Protein AF-A0A3M3PU78-F1 (afdb_monomer)

Secondary structure (DSSP, 8-state):
-HHHHHHHHHHHHHTT-TTHHHHHHHHHHHHHHTTSS-HHHHHHHHHHHHHH-

Organism: Pseudomonas cannabina (NCBI:txid86840)

Foldseek 3Di:
DLVVQLVVLVVCVVVVPPCSLVSVLVSLVVCCVVVVDPPVRSVVSNVVSVVVD

Nearest PDB structures (foldseek):
  7bof-assembly1_T  TM=6.938E-01  e=3.142E+00  Escherichia coli K-12
  7boe-assembly1_T  TM=6.859E-01  e=3.342E+00  Escherichia coli K-12
  6ot3-assembly1_y  TM=6.720E-01  e=3.142E+00  Escherichia coli
  8cec-assembly1_S  TM=7.133E-01  e=5.475E+00  Bacillus subtilis subsp. subtilis str. 168
  6cae-assembly1_1t  TM=6.471E-01  e=8.434E+00  Thermus thermophilus HB8

Mean predicted aligned error: 4.72 Å

Sequence (53 aa):
MARLIIETTCRRILARQPGSHEVMIQHLETFGELNCLSPEQVNEFTTRLRALA

Solvent-accessible surface area (backbone atoms only — not comparable to full-atom values): 3017 Å² total; per-residue (Å²): 108,71,68,62,54,51,54,53,39,52,50,33,44,77,67,65,42,87,64,25,60,61,54,45,42,53,51,38,51,52,33,30,77,69,69,73,35,54,70,68,55,36,50,53,53,41,54,54,50,63,76,72,108

Structure (mmCIF, N/CA/C/O backbone):
data_AF-A0A3M3PU78-F1
#
_entry.id   AF-A0A3M3PU78-F1
#
loop_
_atom_site.group_PDB
_atom_site.id
_atom_site.type_symbol
_atom_site.label_atom_id
_atom_site.label_alt_id
_atom_site.label_comp_id
_atom_site.label_asym_id
_atom_site.label_entity_id
_atom_site.label_seq_id
_atom_site.pdbx_PDB_ins_code
_atom_site.Cartn_x
_atom_site.Cartn_y
_atom_site.Cartn_z
_atom_site.occupancy
_atom_site.B_iso_or_equiv
_atom_site.auth_seq_id
_atom_site.auth_comp_id
_atom_site.auth_asym_id
_atom_site.auth_atom_id
_atom_site.pdbx_PDB_model_num
ATOM 1 N N . MET A 1 1 ? -5.192 -13.618 8.930 1.00 63.69 1 MET A N 1
ATOM 2 C CA . MET A 1 1 ? -5.511 -13.111 7.575 1.00 63.69 1 MET A CA 1
ATOM 3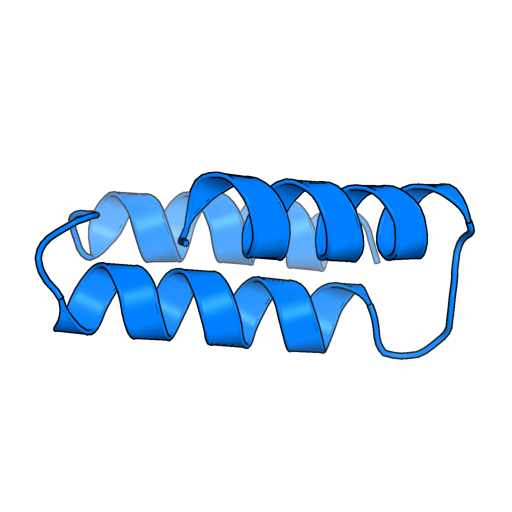 C C . MET A 1 1 ? -4.539 -12.028 7.113 1.00 63.69 1 MET A C 1
ATOM 5 O O . MET A 1 1 ? -3.857 -12.270 6.129 1.00 63.69 1 MET A O 1
ATOM 9 N N . ALA A 1 2 ? -4.378 -10.908 7.832 1.00 69.12 2 ALA A N 1
ATOM 10 C CA . ALA A 1 2 ? -3.481 -9.804 7.437 1.00 69.12 2 ALA A CA 1
ATOM 11 C C . ALA A 1 2 ? -2.046 -10.234 7.060 1.00 69.12 2 ALA A C 1
ATOM 13 O O . ALA A 1 2 ? -1.537 -9.831 6.019 1.00 69.12 2 ALA A O 1
ATOM 14 N N . ARG A 1 3 ? -1.426 -11.137 7.839 1.00 72.81 3 ARG A N 1
ATOM 15 C CA . ARG A 1 3 ? -0.086 -11.679 7.540 1.00 72.81 3 ARG A CA 1
ATOM 16 C C . ARG A 1 3 ? 0.008 -12.346 6.160 1.00 72.81 3 ARG A C 1
ATOM 18 O O . ARG A 1 3 ? 0.960 -12.088 5.437 1.00 72.81 3 ARG A O 1
ATOM 25 N N . LEU A 1 4 ? -0.977 -13.169 5.792 1.00 75.75 4 LEU A N 1
ATOM 26 C CA . LEU A 1 4 ? -0.996 -13.880 4.505 1.00 75.75 4 LEU A CA 1
ATOM 27 C C . LEU A 1 4 ? -1.170 -12.913 3.325 1.00 75.75 4 LEU A C 1
ATOM 29 O O . LEU A 1 4 ? -0.554 -13.103 2.277 1.00 75.75 4 LEU A O 1
ATOM 33 N N . ILE A 1 5 ? -1.982 -11.869 3.510 1.00 76.19 5 ILE A N 1
ATOM 34 C CA . ILE A 1 5 ? -2.222 -10.823 2.507 1.00 76.19 5 ILE A CA 1
ATOM 35 C C . ILE A 1 5 ? -0.931 -10.035 2.249 1.00 76.19 5 ILE A C 1
ATOM 37 O O . ILE A 1 5 ? -0.481 -9.964 1.107 1.00 76.19 5 ILE A O 1
ATOM 41 N N . ILE A 1 6 ? -0.278 -9.543 3.308 1.00 76.12 6 ILE A N 1
ATOM 42 C CA . ILE A 1 6 ? 0.996 -8.812 3.200 1.00 76.12 6 ILE A CA 1
ATOM 43 C C . ILE A 1 6 ? 2.066 -9.686 2.542 1.00 76.12 6 ILE A C 1
ATOM 45 O O . ILE A 1 6 ? 2.732 -9.251 1.609 1.00 76.12 6 ILE A O 1
ATOM 49 N N . GLU A 1 7 ? 2.216 -10.936 2.984 1.00 80.88 7 GLU A N 1
ATOM 50 C CA . GLU A 1 7 ? 3.233 -11.852 2.458 1.00 80.88 7 GLU A CA 1
ATOM 51 C C . GLU A 1 7 ? 3.031 -12.154 0.964 1.00 80.88 7 GLU A C 1
ATOM 53 O O . GLU A 1 7 ? 3.994 -12.253 0.198 1.00 80.88 7 GLU A O 1
ATOM 58 N N . THR A 1 8 ? 1.777 -12.279 0.526 1.00 80.19 8 THR A N 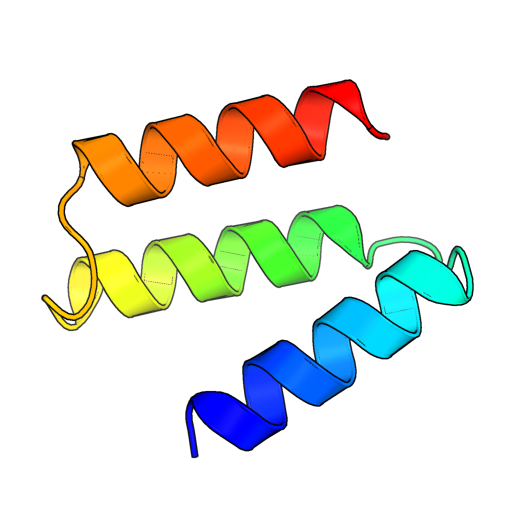1
ATOM 59 C CA . THR A 1 8 ? 1.441 -12.484 -0.888 1.00 80.19 8 THR A CA 1
ATOM 60 C C . THR A 1 8 ? 1.786 -11.247 -1.710 1.00 80.19 8 THR A C 1
ATOM 62 O O . THR A 1 8 ? 2.434 -11.365 -2.749 1.00 80.19 8 THR A O 1
ATOM 6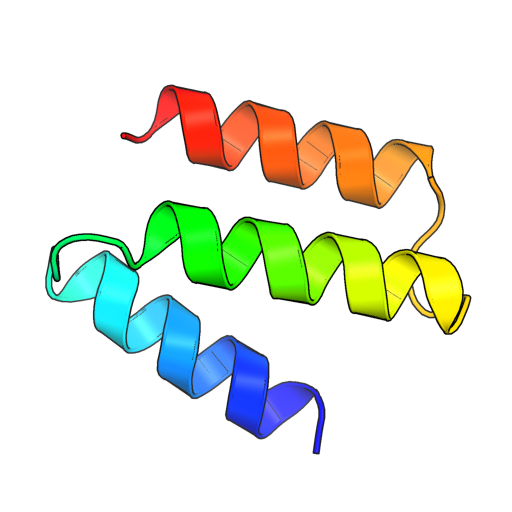5 N N . THR A 1 9 ? 1.430 -10.056 -1.232 1.00 77.25 9 THR A N 1
ATOM 66 C CA . THR A 1 9 ? 1.675 -8.806 -1.959 1.00 77.25 9 THR A CA 1
ATOM 67 C C . THR A 1 9 ? 3.163 -8.432 -1.977 1.00 77.25 9 THR A C 1
ATOM 69 O O . THR A 1 9 ? 3.674 -8.056 -3.030 1.00 77.25 9 THR A O 1
ATOM 72 N N . CYS A 1 10 ? 3.914 -8.665 -0.893 1.00 78.19 10 CYS A N 1
ATOM 73 C CA . CYS A 1 10 ? 5.378 -8.533 -0.878 1.00 78.19 10 CYS A CA 1
ATOM 74 C C . CYS A 1 10 ? 6.050 -9.451 -1.907 1.00 78.19 10 CYS A C 1
ATOM 76 O O . CYS A 1 10 ? 6.954 -9.021 -2.621 1.00 78.19 10 CYS A O 1
ATOM 78 N N . ARG A 1 11 ? 5.592 -10.706 -2.034 1.00 82.19 11 ARG A N 1
ATOM 79 C CA . ARG A 1 11 ? 6.104 -11.621 -3.068 1.00 82.19 11 ARG A CA 1
ATOM 80 C C . ARG A 1 11 ? 5.854 -11.097 -4.481 1.00 82.19 11 ARG A C 1
ATOM 82 O O . ARG A 1 11 ? 6.741 -11.213 -5.322 1.00 82.19 11 ARG A O 1
ATOM 89 N N . ARG A 1 12 ? 4.691 -10.491 -4.741 1.00 81.19 12 ARG A N 1
ATOM 90 C CA . ARG A 1 12 ? 4.381 -9.873 -6.044 1.00 81.19 12 ARG A CA 1
ATOM 91 C C . ARG A 1 12 ? 5.288 -8.679 -6.353 1.00 81.19 12 ARG A C 1
ATOM 93 O O . ARG A 1 12 ? 5.760 -8.581 -7.481 1.00 81.19 12 ARG A O 1
ATOM 100 N N . ILE A 1 13 ? 5.584 -7.840 -5.354 1.00 81.25 13 ILE A N 1
ATOM 101 C CA . ILE A 1 13 ? 6.534 -6.719 -5.481 1.00 81.25 13 ILE A CA 1
ATOM 102 C C . ILE A 1 13 ? 7.941 -7.227 -5.801 1.00 81.25 13 ILE A C 1
ATOM 104 O O . ILE A 1 13 ? 8.566 -6.755 -6.747 1.00 81.25 13 ILE A O 1
ATOM 108 N N . LEU A 1 14 ? 8.429 -8.231 -5.065 1.00 79.44 14 LEU A N 1
ATOM 109 C CA . LEU A 1 14 ? 9.744 -8.829 -5.322 1.00 79.44 14 LEU A CA 1
ATOM 110 C C . LEU A 1 14 ? 9.834 -9.449 -6.723 1.00 79.44 14 LEU A C 1
ATOM 112 O O . LEU A 1 14 ? 10.870 -9.354 -7.376 1.00 79.44 14 LEU A O 1
ATOM 116 N N . ALA A 1 15 ? 8.737 -10.033 -7.208 1.00 83.88 15 ALA A N 1
ATOM 117 C CA . ALA A 1 15 ? 8.617 -10.553 -8.567 1.00 83.88 15 ALA A CA 1
ATOM 118 C C . ALA A 1 15 ? 8.384 -9.461 -9.633 1.00 83.88 15 ALA A C 1
ATOM 120 O O . ALA A 1 15 ? 8.198 -9.798 -10.802 1.00 83.88 15 ALA A O 1
ATOM 121 N N . ARG A 1 16 ? 8.382 -8.174 -9.247 1.00 80.12 16 ARG A N 1
ATOM 122 C CA . ARG A 1 16 ? 8.128 -7.004 -10.107 1.00 80.12 16 ARG A CA 1
ATOM 123 C C . ARG A 1 16 ? 6.850 -7.135 -10.935 1.00 80.12 16 ARG A C 1
ATOM 125 O O . ARG A 1 16 ? 6.804 -6.733 -12.097 1.00 80.12 16 ARG A O 1
ATOM 132 N N . GLN A 1 17 ? 5.816 -7.737 -10.351 1.00 83.38 17 GLN A N 1
ATOM 133 C CA . GLN A 1 17 ? 4.546 -7.875 -11.047 1.00 83.38 17 GLN A CA 1
ATOM 134 C C . GLN A 1 17 ? 3.902 -6.495 -11.247 1.00 83.38 17 GLN A C 1
ATOM 136 O O . GLN A 1 17 ? 3.838 -5.714 -10.296 1.00 83.38 17 GLN A O 1
ATOM 141 N N . PRO A 1 18 ? 3.391 -6.186 -12.451 1.00 82.19 18 PRO A N 1
ATOM 142 C CA . PRO A 1 18 ? 2.671 -4.941 -12.691 1.00 82.19 18 PRO A CA 1
ATOM 143 C C . PRO A 1 18 ? 1.519 -4.768 -11.693 1.00 82.19 18 PRO A C 1
ATOM 145 O O . PRO A 1 18 ? 0.793 -5.723 -11.411 1.00 82.19 18 PRO A O 1
ATOM 148 N N . GLY A 1 19 ? 1.350 -3.561 -11.151 1.00 84.88 19 GLY A N 1
ATOM 149 C CA . GLY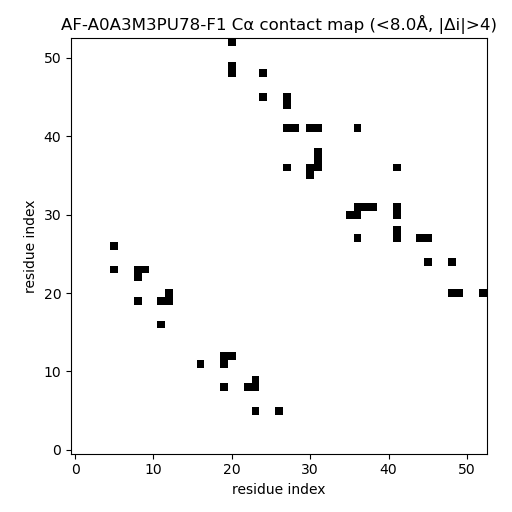 A 1 19 ? 0.268 -3.252 -10.210 1.00 84.88 19 GLY A CA 1
ATOM 150 C C . GLY A 1 19 ? 0.510 -3.695 -8.760 1.00 84.88 19 GLY A C 1
ATOM 151 O O . GLY A 1 19 ? -0.347 -3.491 -7.901 1.00 84.88 19 GLY A O 1
ATOM 152 N N . SER A 1 20 ? 1.642 -4.340 -8.444 1.00 85.62 20 SER A N 1
ATOM 153 C CA . SER A 1 20 ? 1.890 -4.860 -7.092 1.00 85.62 20 SER A CA 1
ATOM 154 C C . SER A 1 20 ? 2.056 -3.764 -6.037 1.00 85.62 20 SER A C 1
ATOM 156 O O . SER A 1 20 ? 1.737 -3.990 -4.869 1.00 85.62 20 SER A O 1
ATOM 158 N N . HIS A 1 21 ? 2.555 -2.590 -6.436 1.00 84.75 21 HIS A N 1
ATOM 159 C CA . HIS A 1 21 ? 2.723 -1.446 -5.541 1.00 84.75 21 HIS A CA 1
ATOM 160 C C . HIS A 1 21 ? 1.367 -0.836 -5.176 1.00 84.75 21 HIS A C 1
ATOM 162 O O . HIS A 1 21 ? 1.096 -0.607 -4.001 1.00 84.75 21 HIS A O 1
ATOM 168 N N . GLU A 1 22 ? 0.480 -0.666 -6.152 1.00 87.69 22 GLU A N 1
ATOM 169 C CA . GLU A 1 22 ? -0.878 -0.152 -5.983 1.00 87.69 22 GLU A CA 1
ATOM 170 C C . GLU A 1 22 ? -1.705 -1.060 -5.068 1.00 87.69 22 GLU A C 1
ATOM 172 O O . GLU A 1 22 ? -2.364 -0.580 -4.146 1.0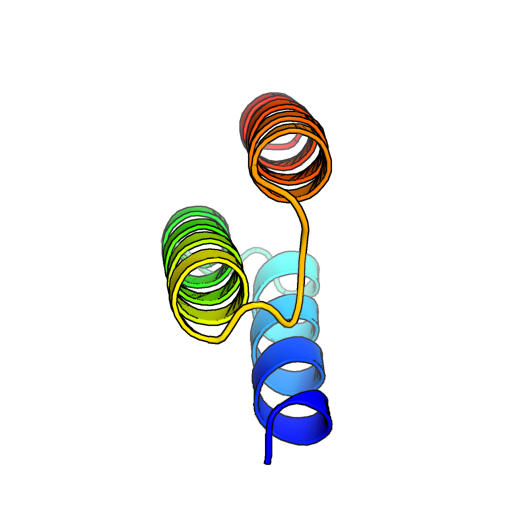0 87.69 22 GLU A O 1
ATOM 177 N N . VAL A 1 23 ? -1.603 -2.380 -5.254 1.00 88.56 23 VAL A N 1
ATOM 178 C CA . VAL A 1 23 ? -2.266 -3.363 -4.380 1.00 88.56 23 VAL A CA 1
ATOM 179 C C . VAL A 1 23 ? -1.743 -3.278 -2.941 1.00 88.56 23 VAL A C 1
ATOM 181 O O . VAL A 1 23 ? -2.518 -3.400 -1.994 1.00 88.56 23 VAL A O 1
ATOM 184 N N . MET A 1 24 ? -0.441 -3.042 -2.741 1.00 88.44 24 MET A N 1
ATOM 185 C CA . MET A 1 24 ? 0.111 -2.873 -1.392 1.00 88.44 24 MET A CA 1
ATOM 186 C C . MET A 1 24 ? -0.385 -1.588 -0.725 1.00 88.44 24 MET A C 1
ATOM 188 O O . MET A 1 24 ? -0.707 -1.614 0.460 1.00 88.44 24 MET A O 1
ATOM 192 N N . ILE A 1 25 ? -0.499 -0.492 -1.478 1.00 88.81 25 ILE A N 1
ATOM 193 C CA . ILE A 1 25 ? -1.050 0.772 -0.974 1.00 88.81 25 ILE A CA 1
ATOM 194 C C . ILE A 1 25 ? -2.498 0.573 -0.504 1.00 88.81 25 ILE A C 1
ATOM 196 O O . ILE A 1 25 ? -2.817 0.935 0.625 1.00 88.81 25 ILE A O 1
ATOM 200 N N . GLN A 1 26 ? -3.336 -0.109 -1.291 1.00 89.62 26 GLN A N 1
ATOM 201 C CA . GLN A 1 26 ? -4.716 -0.424 -0.890 1.00 89.62 26 GLN A CA 1
ATOM 202 C C . GLN A 1 26 ? -4.787 -1.248 0.405 1.00 89.62 26 GLN A C 1
ATOM 204 O O . GLN A 1 26 ? -5.648 -1.018 1.255 1.00 89.62 26 GLN A O 1
ATOM 209 N N . HIS A 1 27 ? -3.874 -2.208 0.592 1.00 88.75 27 HIS A N 1
ATOM 210 C CA . HIS A 1 27 ? -3.811 -2.965 1.844 1.00 88.75 27 HIS A CA 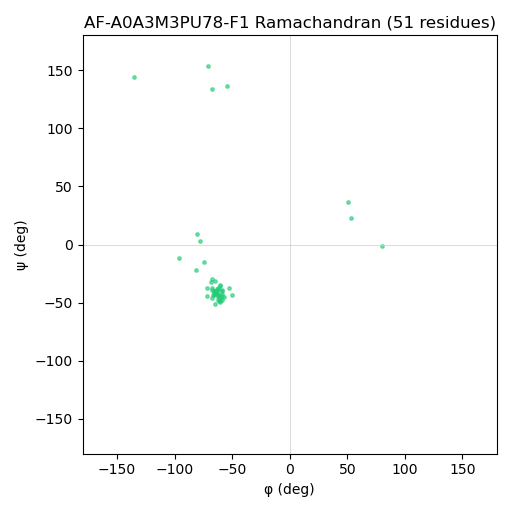1
ATOM 211 C C . HIS A 1 27 ? -3.421 -2.093 3.038 1.00 88.75 27 HIS A C 1
ATOM 213 O O . HIS A 1 27 ? -3.992 -2.261 4.113 1.00 88.75 27 HIS A O 1
ATOM 219 N N . LEU A 1 28 ? -2.479 -1.163 2.863 1.00 88.69 28 LEU A N 1
ATOM 220 C CA . LEU A 1 28 ? -2.081 -0.230 3.918 1.00 88.69 28 LEU A CA 1
ATOM 221 C C . LEU A 1 28 ? -3.238 0.693 4.317 1.00 88.69 28 LEU A C 1
ATOM 223 O O . LEU A 1 28 ? -3.468 0.878 5.509 1.00 88.69 28 LEU A O 1
ATOM 227 N N . GLU A 1 29 ? -3.999 1.202 3.347 1.00 89.88 29 GLU A N 1
ATOM 228 C CA . GLU A 1 29 ? -5.210 1.995 3.594 1.00 89.88 29 GLU A CA 1
ATOM 229 C C . GLU A 1 29 ? -6.254 1.186 4.375 1.00 89.88 29 GLU A C 1
ATOM 231 O O . GLU A 1 29 ? -6.721 1.634 5.421 1.00 89.88 29 GLU A O 1
ATOM 236 N N . THR A 1 30 ? -6.522 -0.056 3.953 1.00 90.06 30 THR A N 1
ATOM 237 C CA . THR A 1 30 ? -7.443 -0.962 4.665 1.00 90.06 30 THR A CA 1
ATOM 238 C C . THR A 1 30 ? -6.979 -1.219 6.104 1.00 90.06 30 THR A C 1
ATOM 240 O O . THR A 1 30 ? -7.786 -1.264 7.029 1.00 90.06 30 THR A O 1
ATOM 243 N N . PHE A 1 31 ? -5.674 -1.381 6.342 1.00 87.38 31 PHE A N 1
ATOM 244 C CA . PHE A 1 31 ? -5.153 -1.534 7.703 1.00 87.38 31 PHE A CA 1
ATOM 245 C C . PHE A 1 31 ? -5.288 -0.257 8.536 1.00 87.38 31 PHE A C 1
ATOM 247 O O . PHE A 1 31 ? -5.505 -0.362 9.744 1.00 87.38 31 PHE A O 1
ATOM 254 N N . GLY A 1 32 ? -5.204 0.921 7.916 1.00 88.12 32 GLY A N 1
ATOM 255 C CA . GLY A 1 32 ? -5.521 2.195 8.559 1.00 88.12 32 GLY A CA 1
ATOM 256 C C . GLY A 1 32 ? -6.979 2.270 9.011 1.00 88.12 32 GLY A C 1
ATOM 257 O O . GLY A 1 32 ? -7.249 2.555 10.175 1.00 88.12 32 GLY A O 1
ATOM 258 N N . GLU A 1 33 ? -7.919 1.927 8.128 1.00 90.12 33 GLU A N 1
ATOM 259 C CA . GLU A 1 33 ? -9.359 1.897 8.440 1.00 90.12 33 GLU A CA 1
ATOM 260 C C . GLU A 1 33 ? -9.701 0.908 9.563 1.00 90.12 33 GLU A C 1
ATOM 262 O O . GLU A 1 33 ? -10.565 1.166 10.401 1.00 90.12 33 GLU A O 1
ATOM 267 N N . LEU A 1 34 ? -8.979 -0.213 9.626 1.00 90.00 34 LEU A N 1
ATOM 268 C CA . LEU A 1 34 ? -9.116 -1.214 10.684 1.00 90.00 34 LEU A CA 1
ATOM 269 C C . LEU A 1 34 ? -8.380 -0.840 11.984 1.00 90.00 34 LEU A C 1
ATOM 271 O O . LEU A 1 34 ? -8.271 -1.686 12.872 1.00 90.00 34 LEU A O 1
ATOM 275 N N . ASN A 1 35 ? -7.853 0.386 12.109 1.00 85.94 35 ASN A N 1
ATOM 276 C CA . ASN A 1 35 ? -7.024 0.854 13.231 1.00 85.94 35 ASN A CA 1
ATOM 277 C C . ASN A 1 35 ? -5.814 -0.056 13.533 1.00 85.94 35 ASN A C 1
ATOM 279 O O . ASN A 1 35 ? -5.294 -0.076 14.648 1.00 85.94 35 ASN A O 1
ATOM 283 N N . CYS A 1 36 ? -5.361 -0.833 12.546 1.00 85.81 36 CYS A N 1
ATOM 284 C CA . CYS A 1 36 ? -4.169 -1.675 12.655 1.00 85.81 36 CYS A CA 1
ATOM 285 C C . CYS A 1 36 ? -2.886 -0.865 12.428 1.00 85.81 36 CYS A C 1
ATOM 287 O O . CYS A 1 36 ? -1.811 -1.292 12.846 1.00 85.81 36 CYS A O 1
ATOM 289 N N . LEU A 1 37 ? -3.003 0.279 11.748 1.00 86.25 37 LEU A N 1
ATOM 290 C CA . LEU A 1 37 ? -1.942 1.248 11.506 1.00 86.25 37 LEU A CA 1
ATOM 291 C C . LEU A 1 37 ? -2.477 2.656 11.762 1.00 86.25 37 LEU A C 1
ATOM 293 O O . LEU A 1 37 ? -3.617 2.965 11.421 1.00 86.25 37 LEU A O 1
ATOM 297 N N . SER A 1 38 ? -1.637 3.529 12.307 1.00 90.31 38 SER A N 1
ATOM 298 C CA . SER A 1 38 ? -1.955 4.954 12.397 1.00 90.31 38 SER A CA 1
ATOM 299 C C . SER A 1 38 ? -1.910 5.609 11.008 1.00 90.31 38 SER A C 1
ATOM 301 O O . SER A 1 38 ? -1.122 5.178 10.160 1.00 90.31 38 SER A O 1
ATOM 303 N N . PRO A 1 39 ? -2.657 6.704 10.769 1.00 89.06 39 PRO A N 1
ATOM 304 C CA . PRO A 1 39 ? -2.613 7.435 9.498 1.00 89.06 39 PRO A CA 1
ATOM 305 C C . PRO A 1 39 ? -1.194 7.844 9.068 1.00 89.06 39 PRO A C 1
ATOM 307 O O . PRO A 1 39 ? -0.846 7.752 7.892 1.00 89.06 39 PRO A O 1
ATOM 310 N N . GLU A 1 40 ? -0.341 8.225 10.023 1.00 91.44 40 GLU A N 1
ATOM 311 C CA . GLU A 1 40 ? 1.070 8.549 9.770 1.00 91.44 40 GLU A CA 1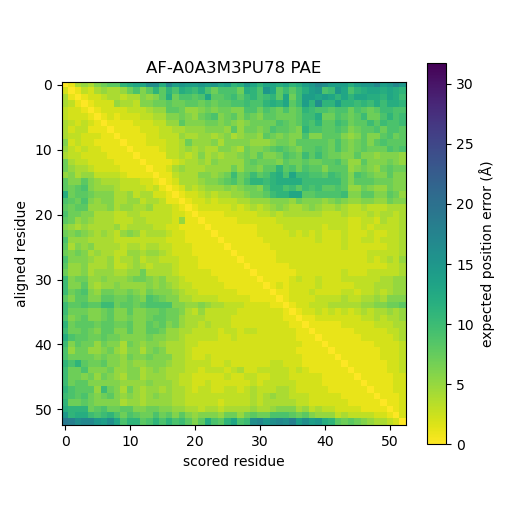
ATOM 312 C C . GLU A 1 40 ? 1.865 7.341 9.261 1.00 91.44 40 GLU A C 1
ATOM 314 O O . GLU A 1 40 ? 2.645 7.478 8.320 1.00 91.44 40 GLU A O 1
ATOM 319 N N . GLN A 1 41 ? 1.617 6.147 9.814 1.00 85.44 41 GLN A N 1
ATOM 320 C CA . GLN A 1 41 ? 2.267 4.911 9.373 1.00 85.44 41 GLN A CA 1
ATOM 321 C C . GLN A 1 41 ? 1.823 4.537 7.955 1.00 85.44 41 GLN A C 1
ATOM 323 O O . GLN A 1 41 ? 2.658 4.204 7.116 1.00 85.44 41 GLN A O 1
ATOM 328 N N . VAL A 1 42 ? 0.523 4.640 7.656 1.00 88.06 42 VAL A N 1
ATOM 329 C CA . VAL A 1 42 ? -0.007 4.401 6.303 1.00 88.06 42 VAL A CA 1
ATOM 330 C C . VAL A 1 42 ? 0.638 5.355 5.294 1.00 88.06 42 VAL A C 1
ATOM 332 O O . VAL A 1 42 ? 1.086 4.917 4.230 1.00 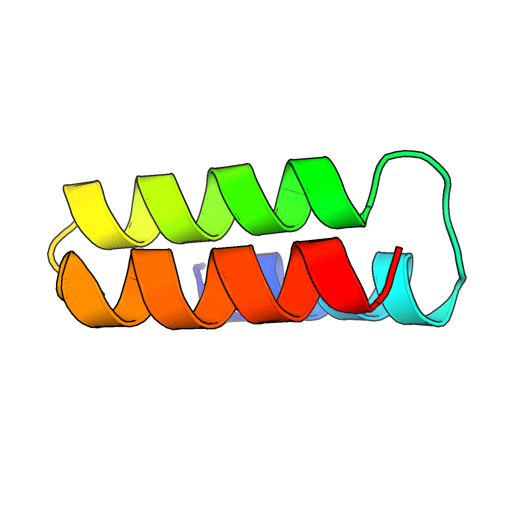88.06 42 VAL A O 1
ATOM 335 N N . ASN A 1 43 ? 0.755 6.640 5.641 1.00 89.31 43 ASN A N 1
ATOM 336 C CA . ASN A 1 43 ? 1.372 7.654 4.788 1.00 89.31 43 ASN A CA 1
ATOM 337 C C . ASN A 1 43 ? 2.878 7.412 4.570 1.00 89.31 43 ASN A C 1
ATOM 339 O O . ASN A 1 4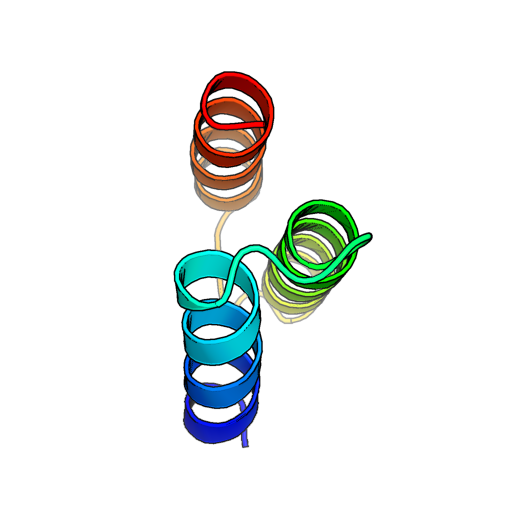3 ? 3.359 7.494 3.437 1.00 89.31 43 ASN A O 1
ATOM 343 N N . GLU A 1 44 ? 3.622 7.069 5.625 1.00 90.44 44 GLU A N 1
ATOM 344 C CA . GLU A 1 44 ? 5.054 6.754 5.549 1.00 90.44 44 GLU A CA 1
ATOM 345 C C . GLU A 1 44 ? 5.312 5.551 4.631 1.00 90.44 44 GLU A C 1
ATOM 347 O O . GLU A 1 44 ? 6.137 5.627 3.713 1.00 90.44 44 GLU A O 1
ATOM 352 N N . PHE A 1 45 ? 4.579 4.451 4.832 1.00 86.56 45 PHE A N 1
ATOM 353 C CA . PHE A 1 45 ? 4.742 3.244 4.023 1.00 86.56 45 PHE A CA 1
ATOM 354 C C . PHE A 1 45 ? 4.338 3.468 2.563 1.00 86.56 45 PHE A C 1
ATOM 356 O O . PHE A 1 45 ? 5.064 3.051 1.660 1.00 86.56 45 PHE A O 1
ATOM 363 N N . THR A 1 46 ? 3.237 4.180 2.319 1.00 87.12 46 THR A N 1
ATOM 364 C CA . THR A 1 46 ? 2.774 4.517 0.964 1.00 87.12 46 THR A CA 1
ATOM 365 C C . THR A 1 46 ? 3.784 5.389 0.224 1.00 87.12 46 THR A C 1
ATOM 367 O O . THR A 1 46 ? 4.098 5.128 -0.937 1.00 87.12 46 THR A O 1
ATOM 370 N N . THR A 1 47 ? 4.347 6.394 0.901 1.00 89.19 47 THR A N 1
ATOM 371 C CA . THR A 1 47 ? 5.365 7.282 0.321 1.00 89.19 47 THR A CA 1
ATOM 372 C C . THR A 1 47 ? 6.620 6.503 -0.065 1.00 89.19 47 THR A C 1
ATOM 374 O O . THR A 1 47 ? 7.127 6.660 -1.174 1.00 89.19 47 THR A O 1
ATOM 377 N N . ARG A 1 48 ? 7.092 5.607 0.813 1.00 87.19 48 ARG A N 1
ATOM 378 C CA . ARG A 1 48 ? 8.241 4.738 0.517 1.00 87.19 48 ARG A CA 1
ATOM 379 C C . ARG A 1 48 ? 7.971 3.794 -0.651 1.00 87.19 48 ARG A C 1
ATOM 381 O O . ARG A 1 48 ? 8.839 3.643 -1.499 1.00 87.19 48 ARG A O 1
ATOM 388 N N . LEU A 1 49 ? 6.785 3.188 -0.724 1.00 83.75 49 LEU A N 1
ATOM 389 C CA . LEU A 1 49 ? 6.418 2.297 -1.830 1.00 83.75 49 LEU A CA 1
ATOM 390 C C . LEU A 1 49 ? 6.358 3.028 -3.172 1.00 83.75 49 LEU A C 1
ATOM 392 O O . LEU A 1 49 ? 6.844 2.495 -4.162 1.00 83.75 49 LEU A O 1
ATOM 396 N N . ARG A 1 50 ? 5.827 4.255 -3.208 1.00 83.88 50 ARG A N 1
ATOM 397 C CA . ARG A 1 50 ? 5.819 5.081 -4.427 1.00 83.88 50 ARG A CA 1
ATOM 398 C C . ARG A 1 50 ? 7.219 5.486 -4.882 1.00 83.88 50 ARG A C 1
ATOM 400 O O . ARG A 1 50 ? 7.432 5.624 -6.074 1.00 83.88 50 ARG A O 1
ATOM 407 N N . ALA A 1 51 ? 8.162 5.663 -3.957 1.00 83.88 51 ALA A N 1
ATOM 408 C CA . ALA A 1 51 ? 9.555 5.962 -4.293 1.00 83.88 51 ALA A CA 1
ATOM 409 C C . ALA A 1 51 ? 10.334 4.747 -4.840 1.00 83.88 51 ALA A C 1
ATOM 411 O O . ALA A 1 51 ? 11.426 4.921 -5.375 1.00 83.88 51 ALA A O 1
ATOM 412 N N . LEU A 1 52 ? 9.806 3.528 -4.667 1.00 76.62 52 LEU A N 1
ATOM 413 C CA . LEU A 1 52 ? 10.410 2.273 -5.135 1.00 76.62 52 LEU A CA 1
ATOM 414 C C . LEU A 1 52 ? 9.856 1.789 -6.489 1.00 76.62 52 LEU A C 1
ATOM 416 O O . LEU A 1 52 ? 10.417 0.844 -7.050 1.00 76.62 52 LEU A O 1
ATOM 420 N N . ALA A 1 53 ? 8.766 2.392 -6.972 1.00 67.00 53 ALA A N 1
ATOM 421 C CA . ALA A 1 53 ? 8.140 2.110 -8.265 1.00 67.00 53 ALA A CA 1
ATOM 422 C C . ALA A 1 53 ? 8.802 2.917 -9.391 1.00 67.00 53 ALA A C 1
ATOM 424 O O . ALA A 1 53 ? 8.963 2.335 -10.488 1.00 67.00 53 ALA A O 1
#

Radius of gyration: 10.65 Å; Cα contacts (8 Å, |Δi|>4): 28; chains: 1; bounding box: 20×22×26 Å

pLDDT: mean 83.82, std 6.23, range [63.69, 91.44]